Protein AF-A0A0B5AQ73-F1 (afdb_monomer_lite)

Foldseek 3Di:
DLVVLLVLQVCQVPPCWDDQPPDIDRHNVVSVVSVLVSCVVVCVLVVLVVVLVVLVVVLVVCPDPPPLCPVLSVLSVQLNVLVVQLNCCVNPNDDHSVVSVVSNVVSVVSNVVSVVVNVVSDPDDD

Sequence (126 aa):
MTDQYYSVWYDAIYEDMVHIGENVAFDFEDALYYQYIEFSDNGSIEEFEELMASVETQISDLKTPPDEYQQTYDTQLEMYLSLKALSSLAIEPSGSLDSFTDDINKLVDEMLDANNKYSVQLPDSE

pLDDT: mean 92.41, std 7.24, range [39.62, 97.81]

Structure (mmCIF, N/CA/C/O backbone):
data_AF-A0A0B5AQ73-F1
#
_entry.id   AF-A0A0B5AQ73-F1
#
loop_
_atom_site.group_PDB
_atom_site.id
_atom_site.type_symbol
_atom_site.label_atom_id
_atom_site.label_alt_id
_atom_site.label_comp_id
_atom_site.label_asym_id
_atom_site.label_entity_id
_atom_site.label_seq_id
_atom_site.pdbx_PDB_ins_code
_atom_site.Cartn_x
_atom_site.Cartn_y
_atom_site.Cartn_z
_atom_site.occupancy
_atom_site.B_iso_or_equiv
_atom_site.auth_seq_id
_atom_site.auth_comp_id
_atom_site.auth_asym_id
_atom_site.auth_atom_id
_atom_site.pdbx_PDB_model_num
ATOM 1 N N . MET A 1 1 ? 0.693 5.157 -7.447 1.00 90.69 1 MET A N 1
ATOM 2 C CA . MET A 1 1 ? 1.958 4.406 -7.616 1.00 90.69 1 MET A CA 1
ATOM 3 C C . MET A 1 1 ? 1.702 2.981 -8.094 1.00 90.69 1 MET A C 1
ATOM 5 O O . MET A 1 1 ? 2.245 2.621 -9.127 1.00 90.69 1 MET A O 1
ATOM 9 N N . THR A 1 2 ? 0.839 2.202 -7.429 1.00 90.06 2 THR A N 1
ATOM 10 C CA . THR A 1 2 ? 0.485 0.819 -7.823 1.00 90.06 2 THR A CA 1
ATOM 11 C C . THR A 1 2 ? 0.029 0.672 -9.280 1.00 90.06 2 THR A C 1
ATOM 13 O O . THR A 1 2 ? 0.541 -0.196 -9.976 1.00 90.06 2 THR A O 1
ATOM 16 N N . ASP A 1 3 ? -0.846 1.554 -9.775 1.00 92.06 3 ASP A N 1
ATOM 17 C CA . ASP A 1 3 ? -1.319 1.516 -11.173 1.00 92.06 3 ASP A CA 1
ATOM 18 C C . ASP A 1 3 ? -0.188 1.732 -12.188 1.00 92.06 3 ASP A C 1
ATOM 20 O O . ASP A 1 3 ? -0.152 1.111 -13.249 1.00 92.06 3 ASP A O 1
ATOM 24 N N . GLN A 1 4 ? 0.767 2.601 -11.851 1.00 93.06 4 GLN A N 1
ATOM 25 C CA . GLN A 1 4 ? 1.925 2.866 -12.700 1.00 93.06 4 GLN A CA 1
ATOM 26 C C . GLN A 1 4 ? 2.859 1.653 -12.722 1.00 93.06 4 GLN A C 1
ATOM 28 O O . GLN A 1 4 ? 3.323 1.268 -13.790 1.00 93.06 4 GLN A O 1
ATOM 33 N N . TYR A 1 5 ? 3.088 1.022 -11.562 1.00 92.75 5 TYR A N 1
ATOM 34 C CA . TYR A 1 5 ? 3.827 -0.235 -11.497 1.00 92.75 5 TYR A CA 1
ATOM 35 C C . TYR A 1 5 ? 3.133 -1.330 -12.300 1.00 92.75 5 TYR A C 1
ATOM 37 O O . TYR A 1 5 ? 3.810 -2.017 -13.052 1.00 92.75 5 TYR A O 1
ATOM 45 N N . TYR A 1 6 ? 1.805 -1.453 -12.224 1.00 92.12 6 TYR A N 1
ATOM 46 C CA . TYR A 1 6 ? 1.056 -2.390 -13.064 1.00 92.12 6 TYR A CA 1
ATOM 47 C C . TYR A 1 6 ? 1.298 -2.128 -14.558 1.00 92.12 6 TYR A C 1
ATOM 49 O O . TYR A 1 6 ? 1.589 -3.068 -15.293 1.00 92.12 6 TYR A O 1
ATOM 57 N N . SER A 1 7 ? 1.235 -0.867 -15.006 1.00 92.75 7 SER A N 1
ATOM 58 C CA . SER A 1 7 ? 1.498 -0.513 -16.410 1.00 92.75 7 SER A CA 1
ATOM 59 C C . SER A 1 7 ? 2.918 -0.881 -16.834 1.00 92.75 7 SER A C 1
ATOM 61 O O . SER A 1 7 ? 3.089 -1.575 -17.827 1.00 92.75 7 SER A O 1
ATOM 63 N N . VAL A 1 8 ? 3.933 -0.474 -16.064 1.00 93.56 8 VAL A N 1
ATOM 64 C CA . VAL A 1 8 ? 5.345 -0.765 -16.371 1.00 93.56 8 VAL A CA 1
ATOM 65 C C . VAL A 1 8 ? 5.614 -2.267 -16.381 1.00 93.56 8 VAL A C 1
ATOM 67 O O . VAL A 1 8 ? 6.324 -2.766 -17.249 1.00 93.56 8 VAL A O 1
ATOM 70 N N . TRP A 1 9 ? 5.025 -2.999 -15.439 1.00 91.06 9 TRP A N 1
ATOM 71 C CA . TRP A 1 9 ? 5.154 -4.447 -15.341 1.00 91.06 9 TRP A CA 1
ATOM 72 C C . TRP A 1 9 ? 4.489 -5.148 -16.527 1.00 91.06 9 TRP A C 1
ATOM 74 O O . TRP A 1 9 ? 5.074 -6.053 -17.118 1.00 91.06 9 TRP A O 1
ATOM 84 N N . TYR A 1 10 ? 3.286 -4.717 -16.903 1.00 92.25 10 TYR A N 1
ATOM 85 C CA . TYR A 1 10 ? 2.592 -5.227 -18.078 1.00 92.25 10 TYR A CA 1
ATOM 8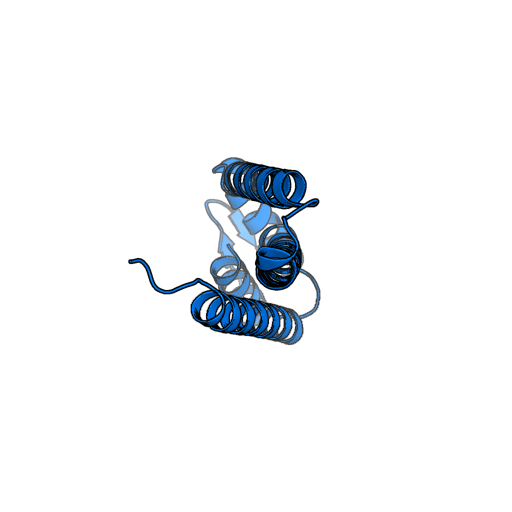6 C C . TYR A 1 10 ? 3.405 -4.965 -19.352 1.00 92.25 10 TYR A C 1
ATOM 88 O O . TYR A 1 10 ? 3.678 -5.898 -20.108 1.00 92.25 10 TYR A O 1
ATOM 96 N N . ASP A 1 11 ? 3.856 -3.728 -19.557 1.00 94.25 11 ASP A N 1
ATOM 97 C CA . ASP A 1 11 ? 4.621 -3.344 -20.743 1.00 94.25 11 ASP A CA 1
ATOM 98 C C . ASP A 1 11 ? 5.947 -4.116 -20.813 1.00 94.25 11 ASP A C 1
ATOM 100 O O . ASP A 1 11 ? 6.301 -4.623 -21.870 1.00 94.25 11 ASP A O 1
ATOM 104 N N . ALA A 1 12 ? 6.635 -4.332 -19.688 1.00 91.50 12 ALA A N 1
ATOM 105 C CA . ALA A 1 12 ? 7.884 -5.098 -19.657 1.00 91.50 12 ALA A CA 1
ATOM 106 C C . ALA A 1 12 ? 7.716 -6.588 -20.017 1.00 91.50 12 ALA A C 1
ATOM 108 O O . ALA A 1 12 ? 8.693 -7.258 -20.347 1.00 91.50 12 ALA A O 1
ATOM 109 N N . ILE A 1 13 ? 6.494 -7.127 -19.940 1.00 89.19 13 ILE A N 1
ATOM 110 C CA . ILE A 1 13 ? 6.186 -8.510 -20.332 1.00 89.19 13 ILE A CA 1
ATOM 111 C C . ILE A 1 13 ? 5.831 -8.605 -21.821 1.00 89.19 13 ILE A C 1
ATOM 113 O O . ILE A 1 13 ? 6.145 -9.614 -22.459 1.00 89.19 13 ILE A O 1
ATOM 117 N N . TYR A 1 14 ? 5.131 -7.604 -22.359 1.00 91.56 14 TYR A N 1
ATOM 118 C CA . TYR A 1 14 ? 4.493 -7.695 -23.676 1.00 91.56 14 TYR A CA 1
ATOM 119 C C . TYR A 1 14 ? 5.124 -6.813 -24.757 1.00 91.56 14 TYR A C 1
ATOM 121 O O . TYR A 1 14 ? 4.883 -7.070 -25.938 1.00 91.56 14 TYR A O 1
ATOM 129 N N . GLU A 1 15 ? 5.926 -5.821 -24.381 1.00 92.38 15 GLU A N 1
ATOM 130 C CA . GLU A 1 15 ? 6.618 -4.911 -25.291 1.00 92.38 15 GLU A CA 1
ATOM 131 C C . GLU A 1 15 ? 8.123 -5.214 -25.343 1.00 92.38 15 GLU A C 1
ATOM 133 O O . GLU A 1 15 ? 8.716 -5.728 -24.396 1.00 92.38 15 GLU A O 1
ATOM 138 N N . ASP A 1 16 ? 8.763 -4.869 -26.464 1.00 90.38 16 ASP A N 1
ATOM 139 C CA . ASP A 1 16 ? 10.206 -5.093 -26.658 1.00 90.38 16 ASP A CA 1
ATOM 140 C C . ASP A 1 16 ? 11.081 -4.141 -25.813 1.00 90.38 16 ASP A C 1
ATOM 142 O O . ASP A 1 16 ? 12.260 -4.414 -25.581 1.00 90.38 16 ASP A O 1
ATOM 146 N N . MET A 1 17 ? 10.533 -2.987 -25.415 1.00 92.50 17 MET A N 1
ATOM 147 C CA . MET A 1 17 ? 11.188 -1.996 -24.558 1.00 92.50 17 MET A CA 1
ATOM 148 C C . MET A 1 17 ? 10.150 -1.095 -23.880 1.00 92.50 17 MET A C 1
ATOM 150 O O . MET A 1 17 ? 9.121 -0.773 -24.476 1.00 92.50 17 MET A O 1
ATOM 154 N N . VAL A 1 18 ? 10.460 -0.618 -22.675 1.00 95.50 18 VAL A N 1
ATOM 155 C CA . VAL A 1 18 ? 9.590 0.274 -21.893 1.00 95.50 18 VAL A CA 1
ATOM 156 C C . VAL A 1 18 ? 10.300 1.597 -21.636 1.00 95.50 18 VAL A C 1
ATOM 158 O O . VAL A 1 18 ? 11.454 1.621 -21.213 1.00 95.50 18 VAL A O 1
ATOM 161 N N . HIS A 1 19 ? 9.610 2.709 -21.879 1.00 94.62 19 HIS A N 1
ATOM 162 C CA . HIS A 1 19 ? 10.105 4.045 -21.552 1.00 94.62 19 HIS A CA 1
ATOM 163 C C . HIS A 1 19 ? 9.593 4.474 -20.176 1.00 94.62 19 HIS A C 1
ATOM 165 O O . HIS A 1 19 ? 8.383 4.566 -19.975 1.00 94.62 19 HIS A O 1
ATOM 171 N N . ILE A 1 20 ? 10.507 4.792 -19.258 1.00 95.38 20 ILE A N 1
ATOM 172 C CA . ILE A 1 20 ? 10.188 5.326 -17.930 1.00 95.38 20 ILE A CA 1
ATOM 173 C C . ILE A 1 20 ? 10.976 6.621 -17.733 1.00 95.38 20 ILE A C 1
ATOM 175 O O . ILE A 1 20 ? 12.198 6.598 -17.577 1.00 95.38 20 ILE A O 1
ATOM 179 N N . GLY A 1 21 ? 10.282 7.760 -17.789 1.00 89.44 21 GLY A N 1
ATOM 180 C CA . GLY A 1 21 ? 10.931 9.071 -17.791 1.00 89.44 21 GLY A CA 1
ATOM 181 C C . GLY A 1 21 ? 11.897 9.207 -18.975 1.00 89.44 21 GLY A C 1
ATOM 182 O O . GLY A 1 21 ? 11.507 9.035 -20.132 1.00 89.44 21 GLY A O 1
ATOM 183 N N . GLU A 1 22 ? 13.166 9.498 -18.686 1.00 91.81 22 GLU A N 1
ATOM 184 C CA . GLU A 1 22 ? 14.245 9.545 -19.687 1.00 91.81 22 GLU A CA 1
ATOM 185 C C . GLU A 1 22 ? 14.924 8.180 -19.927 1.00 91.81 22 GLU A C 1
ATOM 187 O O . GLU A 1 22 ? 15.734 8.049 -20.849 1.00 91.81 22 GLU A O 1
ATOM 192 N N . ASN A 1 23 ? 14.600 7.160 -19.127 1.00 94.25 23 ASN A N 1
ATOM 193 C CA . ASN A 1 23 ? 15.216 5.837 -19.191 1.00 94.25 23 ASN A CA 1
ATOM 194 C C . ASN A 1 23 ? 14.455 4.886 -20.128 1.00 94.25 23 ASN A C 1
ATOM 196 O O . ASN A 1 23 ? 13.254 5.033 -20.373 1.00 94.25 23 ASN A O 1
ATOM 200 N N . VAL A 1 24 ? 15.171 3.880 -20.636 1.00 95.50 24 VAL A N 1
ATOM 201 C CA . VAL A 1 24 ? 14.615 2.796 -21.458 1.00 95.50 24 VAL A CA 1
ATOM 202 C C . VAL A 1 24 ? 15.025 1.467 -20.847 1.00 95.50 24 VAL A C 1
ATOM 204 O O . VAL A 1 24 ? 16.218 1.187 -20.752 1.00 95.50 24 VAL A O 1
ATOM 207 N N . ALA A 1 25 ? 14.043 0.662 -20.455 1.00 95.31 25 ALA A N 1
ATOM 208 C CA . ALA A 1 25 ? 14.246 -0.690 -19.956 1.00 95.31 25 ALA A CA 1
ATOM 209 C C . ALA A 1 25 ? 14.032 -1.719 -21.070 1.00 95.31 25 ALA A C 1
ATOM 211 O O . ALA A 1 25 ? 13.120 -1.580 -21.889 1.00 95.31 25 ALA A O 1
ATOM 212 N N . PHE A 1 26 ? 14.872 -2.754 -21.076 1.00 90.75 26 PHE A N 1
ATOM 213 C CA . PHE A 1 26 ? 14.787 -3.892 -22.002 1.00 90.75 26 PHE A CA 1
ATOM 214 C C . PHE A 1 26 ? 14.425 -5.200 -21.297 1.00 90.75 26 PHE A C 1
ATOM 216 O O . PHE A 1 26 ? 14.142 -6.197 -21.959 1.00 90.75 26 PHE A O 1
ATOM 223 N N . ASP A 1 27 ? 14.470 -5.206 -19.969 1.00 88.75 27 ASP A N 1
ATOM 224 C CA . ASP A 1 27 ? 14.022 -6.308 -19.142 1.00 88.75 27 ASP A CA 1
ATOM 225 C C . ASP A 1 27 ? 13.161 -5.801 -17.983 1.00 88.75 27 ASP A C 1
ATOM 227 O O . ASP A 1 27 ? 12.953 -4.600 -17.779 1.00 88.75 27 ASP A O 1
ATOM 231 N N . PHE A 1 28 ? 12.584 -6.765 -17.281 1.00 88.00 28 PHE A N 1
ATOM 232 C CA . PHE A 1 28 ? 11.607 -6.532 -16.239 1.00 88.00 28 PHE A CA 1
ATOM 233 C C . PHE A 1 28 ? 12.226 -5.867 -15.002 1.00 88.00 28 PHE A C 1
ATOM 235 O O . PHE A 1 28 ? 11.645 -4.942 -14.430 1.00 88.00 28 PHE A O 1
ATOM 242 N N . GLU A 1 29 ? 13.411 -6.319 -14.602 1.00 89.69 29 GLU A N 1
ATOM 243 C CA . GLU A 1 29 ? 14.128 -5.810 -13.442 1.00 89.69 29 GLU A CA 1
ATOM 244 C C . GLU A 1 29 ? 14.538 -4.342 -13.626 1.00 89.69 29 GLU A C 1
ATOM 246 O O . GLU A 1 29 ? 14.308 -3.530 -12.724 1.00 89.69 29 GLU A O 1
ATOM 251 N N . ASP A 1 30 ? 15.064 -3.975 -14.800 1.00 93.38 30 ASP A N 1
ATOM 252 C CA . ASP A 1 30 ? 15.399 -2.589 -15.130 1.00 93.38 30 ASP A CA 1
ATOM 253 C C . ASP A 1 30 ? 14.143 -1.707 -15.160 1.00 93.38 30 ASP A C 1
ATOM 255 O O . ASP A 1 30 ? 14.167 -0.575 -14.673 1.00 93.38 30 ASP A O 1
ATOM 259 N N . ALA A 1 31 ? 13.024 -2.224 -15.680 1.00 94.06 31 ALA A N 1
ATOM 260 C CA . ALA A 1 31 ? 11.769 -1.480 -15.761 1.00 94.06 31 ALA A CA 1
ATOM 261 C C . ALA A 1 31 ? 11.241 -1.100 -14.369 1.00 94.06 31 ALA A C 1
ATOM 263 O O . ALA A 1 31 ? 10.911 0.066 -14.124 1.00 94.06 31 ALA A O 1
ATOM 264 N N . LEU A 1 32 ? 11.220 -2.054 -13.431 1.00 92.62 32 LEU A N 1
ATOM 265 C CA . LEU A 1 32 ? 10.834 -1.781 -12.046 1.00 92.62 32 LEU A CA 1
ATOM 266 C C . LEU A 1 32 ? 11.811 -0.835 -11.352 1.00 92.62 32 LEU A C 1
ATOM 268 O O . LEU A 1 32 ? 11.381 0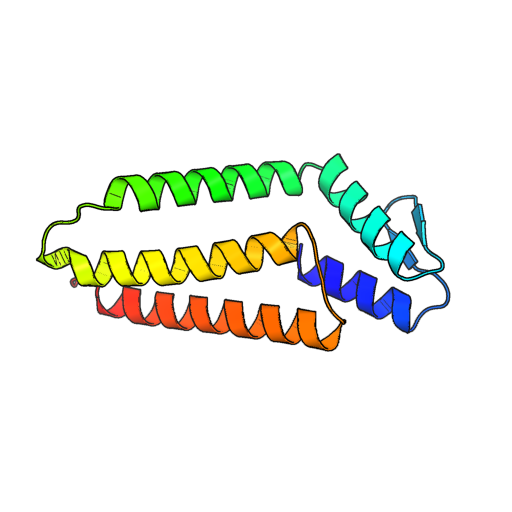.086 -10.655 1.00 92.62 32 LEU A O 1
ATOM 272 N N . TYR A 1 33 ? 13.113 -1.036 -11.554 1.00 93.56 33 TYR A N 1
ATOM 273 C CA . TYR A 1 33 ? 14.132 -0.183 -10.958 1.00 93.56 33 TYR A CA 1
ATOM 274 C C . TYR A 1 33 ? 14.005 1.270 -11.431 1.00 93.56 33 TYR A C 1
ATOM 276 O O . TYR A 1 33 ? 13.998 2.185 -10.609 1.00 93.56 33 TYR A O 1
ATOM 284 N N . TYR A 1 34 ? 13.836 1.509 -12.733 1.00 95.75 34 TYR A N 1
ATOM 285 C CA . TYR A 1 34 ? 13.651 2.864 -13.255 1.00 95.75 34 TYR A CA 1
ATOM 286 C C . TYR A 1 34 ? 12.345 3.498 -12.788 1.00 95.75 34 TYR A C 1
ATOM 288 O O . TYR A 1 34 ? 12.327 4.694 -12.508 1.00 95.75 34 TYR A O 1
ATOM 296 N N . GLN A 1 35 ? 11.272 2.718 -12.638 1.00 96.19 35 GLN A N 1
ATOM 297 C CA . GLN A 1 35 ? 10.021 3.237 -12.089 1.00 96.19 35 GLN A CA 1
ATOM 298 C C . GLN A 1 35 ? 10.153 3.626 -10.612 1.00 96.19 35 GLN A C 1
ATOM 300 O O . GLN A 1 35 ? 9.606 4.654 -10.205 1.00 96.19 35 GLN A O 1
ATOM 305 N N . TYR A 1 36 ? 10.912 2.858 -9.826 1.00 95.31 36 TYR A N 1
ATOM 306 C CA . TYR A 1 36 ? 11.262 3.230 -8.458 1.00 95.31 36 TYR A CA 1
ATOM 307 C C . TYR A 1 36 ? 12.070 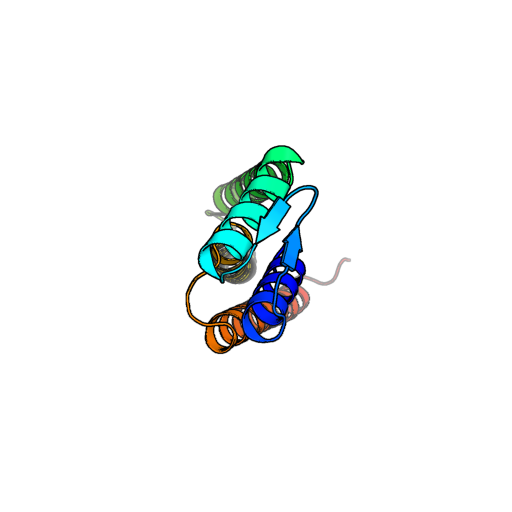4.534 -8.424 1.00 95.31 36 TYR A C 1
ATOM 309 O O . TYR A 1 36 ? 11.741 5.436 -7.655 1.00 95.31 36 TYR A O 1
ATOM 317 N N . ILE A 1 37 ? 13.095 4.663 -9.275 1.00 95.69 37 ILE A N 1
ATOM 318 C CA . ILE A 1 37 ? 13.919 5.878 -9.356 1.00 95.69 37 ILE A CA 1
ATOM 319 C C . ILE A 1 37 ? 13.074 7.092 -9.737 1.00 95.69 37 ILE A C 1
ATOM 321 O O . ILE A 1 37 ? 13.172 8.109 -9.066 1.00 95.69 37 ILE A O 1
ATOM 325 N N . GLU A 1 38 ? 12.185 6.977 -10.724 1.00 96.00 38 GLU A N 1
ATOM 326 C CA . GLU A 1 38 ? 11.281 8.065 -11.112 1.00 96.00 38 GLU A CA 1
ATOM 327 C C . GLU A 1 38 ? 10.431 8.542 -9.922 1.00 96.00 38 GLU A C 1
ATOM 329 O O . GLU A 1 38 ? 10.309 9.743 -9.683 1.00 96.00 38 GLU A O 1
ATOM 334 N N . PHE A 1 39 ? 9.878 7.611 -9.135 1.00 96.12 39 PHE A N 1
ATOM 335 C CA . PHE A 1 39 ? 9.123 7.952 -7.927 1.00 96.12 39 PHE A CA 1
ATOM 336 C C . PHE A 1 39 ? 9.982 8.512 -6.795 1.00 96.12 39 PHE A C 1
ATOM 338 O O . PHE A 1 39 ? 9.501 9.326 -6.006 1.00 96.12 39 PHE A O 1
ATOM 345 N N . SER A 1 40 ? 11.227 8.062 -6.681 1.00 95.56 40 SER A N 1
ATOM 346 C CA . SER A 1 40 ? 12.158 8.587 -5.690 1.00 95.56 40 SER A CA 1
ATOM 347 C C . SER A 1 40 ? 12.576 10.014 -6.043 1.00 95.56 40 SER A C 1
ATOM 349 O O . SER A 1 40 ? 12.554 10.885 -5.179 1.00 95.56 40 SER A O 1
ATOM 351 N N . ASP A 1 41 ? 12.919 10.263 -7.306 1.00 96.12 41 ASP A N 1
ATOM 352 C CA . ASP A 1 41 ? 13.433 11.542 -7.795 1.00 96.12 41 ASP A CA 1
ATOM 353 C C . ASP A 1 41 ? 12.354 12.628 -7.815 1.00 96.12 41 ASP A C 1
ATOM 355 O O . ASP A 1 41 ? 12.642 13.799 -7.561 1.00 96.12 41 ASP A O 1
ATOM 359 N N . ASN A 1 42 ? 11.100 12.253 -8.086 1.00 95.56 42 ASN A N 1
ATOM 360 C CA . ASN A 1 42 ? 9.978 13.189 -8.068 1.00 95.56 42 ASN A CA 1
ATOM 361 C C . ASN A 1 42 ? 9.348 13.387 -6.676 1.00 95.56 42 ASN A C 1
ATOM 363 O O . ASN A 1 42 ? 8.386 14.145 -6.560 1.00 95.56 42 ASN A O 1
ATOM 367 N N . GLY A 1 43 ? 9.879 12.730 -5.638 1.00 96.56 43 GLY A N 1
ATOM 368 C CA . GLY A 1 43 ? 9.416 12.857 -4.254 1.00 96.56 43 GLY A CA 1
ATOM 369 C C . GLY A 1 43 ? 8.167 12.044 -3.901 1.00 96.56 43 GLY A C 1
ATOM 370 O O . GLY A 1 43 ? 7.747 12.075 -2.749 1.00 96.56 43 GLY A O 1
ATOM 371 N N . SER A 1 44 ? 7.588 11.271 -4.829 1.00 96.12 44 SER A N 1
ATOM 372 C CA . SER A 1 44 ? 6.377 10.474 -4.558 1.00 96.12 44 SER A CA 1
ATOM 373 C C . SER A 1 44 ? 6.567 9.477 -3.413 1.00 96.12 44 SER A C 1
ATOM 375 O O . SER A 1 44 ? 5.636 9.260 -2.640 1.00 96.12 44 SER A O 1
ATOM 377 N N . ILE A 1 45 ? 7.751 8.857 -3.303 1.00 95.56 45 ILE A N 1
ATOM 378 C CA . ILE A 1 45 ? 8.048 7.928 -2.198 1.00 95.56 45 ILE A CA 1
ATOM 379 C C . ILE A 1 45 ? 8.088 8.682 -0.868 1.00 95.56 45 ILE A C 1
ATOM 381 O O . ILE A 1 45 ? 7.423 8.263 0.074 1.00 95.56 45 ILE A O 1
ATOM 385 N N . GLU A 1 46 ? 8.806 9.805 -0.806 1.00 96.44 46 GLU A N 1
ATOM 386 C CA . GLU A 1 46 ? 8.941 10.613 0.412 1.00 96.44 46 GLU A CA 1
ATOM 387 C C . GLU A 1 46 ? 7.577 11.131 0.889 1.00 96.44 46 GLU A C 1
ATOM 389 O O . GLU A 1 46 ? 7.197 10.897 2.035 1.00 96.44 46 GLU A O 1
ATOM 394 N N . GLU A 1 47 ? 6.788 11.74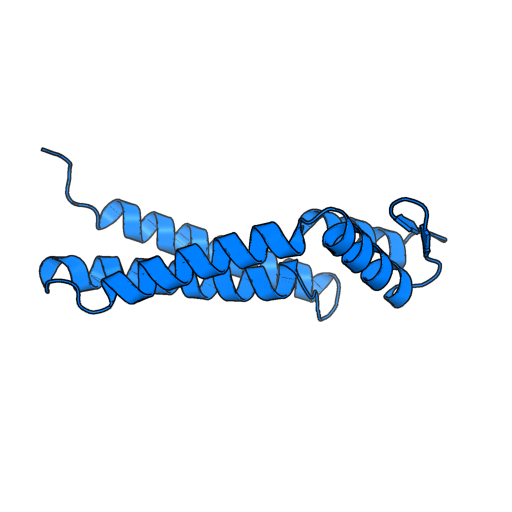1 -0.002 1.00 95.88 47 GLU A N 1
ATOM 395 C CA . GLU A 1 47 ? 5.442 12.236 0.318 1.00 95.88 47 GLU A CA 1
ATOM 396 C C . GLU A 1 47 ? 4.531 11.122 0.856 1.00 95.88 47 GLU A C 1
ATOM 398 O O . GLU A 1 47 ? 3.738 11.325 1.784 1.00 95.88 47 GLU A O 1
ATOM 403 N N . PHE A 1 48 ? 4.635 9.924 0.281 1.00 94.31 48 PHE A N 1
ATOM 404 C CA . PHE A 1 48 ? 3.816 8.792 0.683 1.00 94.31 48 PHE A CA 1
ATOM 405 C C . PHE A 1 48 ? 4.274 8.171 2.012 1.00 94.31 48 PHE A C 1
ATOM 407 O O . PHE A 1 48 ? 3.433 7.831 2.848 1.00 94.31 48 PHE A O 1
ATOM 414 N N . GLU A 1 49 ? 5.581 8.074 2.260 1.00 95.31 49 GLU A N 1
ATOM 415 C CA . GLU A 1 49 ? 6.133 7.649 3.550 1.00 95.31 49 GLU A CA 1
ATOM 416 C C . GLU A 1 49 ? 5.761 8.625 4.678 1.00 95.31 49 GLU A C 1
ATOM 418 O O . GLU A 1 49 ? 5.347 8.189 5.757 1.00 95.31 49 GLU A O 1
ATOM 423 N N . GLU A 1 50 ? 5.822 9.937 4.430 1.00 97.00 50 GLU A N 1
ATOM 424 C CA . GLU A 1 50 ? 5.385 10.963 5.384 1.00 97.00 50 GLU A CA 1
ATOM 425 C C . GLU A 1 50 ? 3.890 10.844 5.713 1.00 97.00 50 GLU A C 1
ATOM 427 O O . GLU A 1 50 ? 3.491 10.917 6.884 1.00 97.00 50 GLU A O 1
ATOM 432 N N . LEU A 1 51 ? 3.052 10.609 4.698 1.00 95.56 51 LEU A N 1
ATOM 433 C CA . LEU A 1 51 ? 1.626 10.356 4.891 1.00 95.56 51 LEU A CA 1
ATOM 434 C C . LEU A 1 51 ? 1.398 9.117 5.769 1.00 95.56 51 LEU A C 1
ATOM 436 O O . LEU A 1 51 ? 0.619 9.175 6.723 1.00 95.56 51 LEU A O 1
ATOM 440 N N . MET A 1 52 ? 2.096 8.015 5.487 1.00 96.00 52 MET A N 1
ATOM 441 C CA . MET A 1 52 ? 1.989 6.779 6.266 1.00 96.00 52 MET A CA 1
ATOM 442 C C . MET A 1 52 ? 2.444 6.965 7.717 1.00 96.00 52 MET A C 1
ATOM 444 O O . MET A 1 52 ? 1.774 6.478 8.630 1.00 96.00 52 MET A O 1
ATOM 448 N N . ALA A 1 53 ? 3.516 7.724 7.955 1.00 96.75 53 ALA A N 1
ATOM 449 C CA . ALA A 1 53 ? 3.978 8.062 9.300 1.00 96.75 53 ALA A CA 1
ATOM 450 C C . ALA A 1 53 ? 2.956 8.920 10.072 1.00 96.75 53 ALA A C 1
ATOM 452 O O . ALA A 1 53 ? 2.746 8.726 11.276 1.00 96.75 53 ALA A O 1
ATOM 453 N N . SER A 1 54 ? 2.279 9.845 9.385 1.00 97.25 54 SER A N 1
ATOM 454 C CA . SER A 1 54 ? 1.190 10.643 9.961 1.00 97.25 54 SER A CA 1
ATOM 455 C C . SER A 1 54 ? 0.002 9.767 10.371 1.00 97.25 54 SER A C 1
ATOM 457 O O . SER A 1 54 ? -0.488 9.881 11.497 1.00 97.25 54 SER A O 1
ATOM 459 N N . VAL A 1 55 ? -0.424 8.839 9.506 1.00 96.00 55 VAL A N 1
ATOM 460 C CA . VAL A 1 55 ? -1.505 7.887 9.815 1.00 96.00 55 VAL A CA 1
ATOM 461 C C . VAL A 1 55 ? -1.117 6.969 10.979 1.00 96.00 55 VAL A C 1
ATOM 463 O O . VAL A 1 55 ? -1.910 6.790 11.904 1.00 96.00 55 VAL A O 1
ATOM 466 N N . GLU A 1 56 ? 0.106 6.431 10.992 1.00 96.06 56 GLU A N 1
ATOM 467 C CA . GLU A 1 56 ? 0.605 5.587 12.088 1.00 96.06 56 GLU A CA 1
ATOM 468 C C . GLU A 1 56 ? 0.595 6.333 13.429 1.00 96.06 56 GLU A C 1
ATOM 470 O O . GLU A 1 56 ? 0.178 5.778 14.449 1.00 96.06 56 GLU A O 1
ATOM 475 N N . THR A 1 57 ? 0.988 7.610 13.422 1.00 97.00 57 THR A N 1
ATOM 476 C CA . THR A 1 57 ? 0.932 8.472 14.609 1.00 97.00 57 THR A CA 1
ATOM 477 C C . THR A 1 57 ? -0.504 8.613 15.113 1.00 97.00 57 THR A C 1
ATOM 479 O O . THR A 1 57 ? -0.761 8.379 16.293 1.00 97.00 57 THR A O 1
ATOM 482 N N . GLN A 1 58 ? -1.458 8.901 14.222 1.00 95.44 58 GLN A N 1
ATOM 483 C CA . GLN A 1 58 ? -2.872 9.046 14.585 1.00 95.44 58 GLN A CA 1
ATOM 484 C C . GLN A 1 58 ? -3.456 7.753 15.174 1.00 95.44 58 GLN A C 1
ATOM 486 O O . GLN A 1 58 ? -4.114 7.791 16.211 1.00 95.44 58 GLN A O 1
ATOM 491 N N . ILE A 1 59 ? -3.179 6.594 14.570 1.00 94.75 59 ILE A N 1
ATOM 492 C CA . ILE A 1 59 ? -3.632 5.294 15.092 1.00 94.75 59 ILE A CA 1
ATOM 493 C C . ILE A 1 59 ? -2.982 4.982 16.448 1.00 94.75 59 ILE A C 1
ATOM 495 O O . ILE A 1 59 ? -3.638 4.459 17.351 1.00 94.75 59 ILE A O 1
ATOM 499 N N . SER A 1 60 ? -1.704 5.319 16.628 1.00 94.19 60 SER A N 1
ATOM 500 C CA . SER A 1 60 ? -1.004 5.141 17.905 1.00 94.19 60 SER A CA 1
ATOM 501 C C . SER A 1 60 ? -1.583 6.026 19.014 1.00 94.19 60 SER A C 1
ATOM 503 O O . SER A 1 60 ? -1.717 5.571 20.154 1.00 94.19 60 SER A O 1
ATOM 505 N N . ASP A 1 61 ? -1.953 7.267 18.700 1.00 94.19 61 ASP A N 1
ATOM 506 C CA . ASP A 1 61 ? -2.555 8.198 19.660 1.00 94.19 61 ASP A CA 1
ATOM 507 C C . ASP A 1 61 ? -3.926 7.711 20.158 1.00 94.19 61 ASP A C 1
ATOM 509 O O . ASP A 1 61 ? -4.313 7.988 21.295 1.00 94.19 61 ASP A O 1
ATOM 513 N N . LEU A 1 62 ? -4.625 6.911 19.347 1.00 91.81 62 LEU A N 1
ATOM 514 C CA . LEU A 1 62 ? -5.943 6.352 19.653 1.00 91.81 62 LEU A CA 1
ATOM 515 C C . LEU A 1 62 ? -5.911 4.990 20.362 1.00 91.81 62 LEU A C 1
ATOM 517 O O . LEU A 1 62 ? -6.970 4.475 20.701 1.00 91.81 62 LEU A O 1
ATOM 521 N N . LYS A 1 63 ? -4.732 4.414 20.644 1.00 90.19 63 LYS A N 1
ATOM 522 C CA . LYS A 1 63 ? -4.572 3.038 21.174 1.00 90.19 63 LYS A CA 1
ATOM 523 C C . LYS A 1 63 ? -5.264 2.721 22.502 1.00 90.19 63 LYS A C 1
ATOM 525 O O . LYS A 1 63 ? -5.348 1.555 22.880 1.00 90.19 63 LYS A O 1
ATOM 530 N N . THR A 1 64 ? -5.692 3.745 23.233 1.00 92.00 64 THR A N 1
ATOM 531 C CA . THR A 1 64 ? -6.419 3.601 24.497 1.00 92.00 64 THR A CA 1
ATOM 532 C C . THR A 1 64 ? -7.759 4.332 24.391 1.00 92.00 64 THR A C 1
ATOM 534 O O . THR A 1 64 ? -7.946 5.362 25.050 1.00 92.00 64 THR A O 1
ATOM 537 N N . PRO A 1 65 ? -8.675 3.864 23.526 1.00 89.50 65 PRO A N 1
ATOM 538 C CA . PRO A 1 65 ? -9.968 4.507 23.365 1.00 89.50 65 PRO A CA 1
ATOM 539 C C . PRO A 1 65 ? -10.853 4.229 24.598 1.00 89.50 65 PRO A C 1
ATOM 541 O O . PRO A 1 65 ? -10.649 3.236 25.300 1.00 89.50 65 PRO A O 1
ATOM 544 N N . PRO A 1 66 ? -11.853 5.076 24.889 1.00 91.00 66 PRO A N 1
ATOM 545 C CA . PRO A 1 66 ? -12.950 4.701 25.781 1.00 91.00 66 PRO A CA 1
ATOM 546 C C . PRO A 1 66 ? -13.662 3.430 25.288 1.00 91.00 66 PRO A C 1
ATOM 548 O O . PRO A 1 66 ? -13.737 3.207 24.081 1.00 91.00 66 PRO A O 1
ATOM 551 N N . ASP A 1 67 ? -14.243 2.640 26.201 1.00 89.31 67 ASP A N 1
ATOM 552 C CA . ASP A 1 67 ? -14.883 1.347 25.883 1.00 89.31 67 ASP A CA 1
ATOM 553 C C . ASP A 1 67 ? -15.912 1.438 24.739 1.00 89.31 67 ASP A C 1
ATOM 555 O O . ASP A 1 67 ? -15.997 0.540 23.902 1.00 89.31 67 ASP A O 1
ATOM 559 N N . GLU A 1 68 ? -16.669 2.538 24.670 1.00 87.94 68 GLU A N 1
ATOM 560 C CA . GLU A 1 68 ? -17.678 2.784 23.627 1.00 87.94 68 GLU A CA 1
ATOM 561 C C . GLU A 1 68 ? -17.085 2.954 22.215 1.00 87.94 68 GLU A C 1
ATOM 563 O O . GLU A 1 68 ? -17.785 2.733 21.231 1.00 87.94 68 GLU A O 1
ATOM 568 N N . TYR A 1 69 ? -15.794 3.286 22.107 1.00 90.06 69 TYR A N 1
ATOM 569 C CA . TYR A 1 69 ? -15.077 3.463 20.841 1.00 90.06 69 TYR A CA 1
ATOM 570 C C . TYR A 1 69 ? -14.095 2.327 20.537 1.00 90.06 69 TYR A C 1
ATOM 572 O O . TYR A 1 69 ? -13.422 2.380 19.508 1.00 90.06 69 TYR A O 1
ATOM 580 N N . GLN A 1 70 ? -14.006 1.294 21.385 1.00 91.62 70 GLN A N 1
ATOM 581 C CA . GLN A 1 70 ? -13.071 0.182 21.176 1.00 91.62 70 GLN A CA 1
ATOM 582 C C . GLN A 1 70 ? -13.297 -0.498 19.820 1.00 91.62 70 GLN A C 1
ATOM 584 O O . GLN A 1 70 ? -12.353 -0.701 19.065 1.00 91.62 70 GLN A O 1
ATOM 589 N N . GLN A 1 71 ? -14.555 -0.778 19.470 1.00 91.62 71 GLN A N 1
ATOM 590 C CA . GLN A 1 71 ? -14.896 -1.420 18.197 1.00 91.62 71 GLN A CA 1
ATOM 591 C C . GLN A 1 71 ? -14.519 -0.552 16.982 1.00 91.62 71 GLN A C 1
ATOM 593 O O . GLN A 1 71 ? -14.052 -1.058 15.958 1.00 91.62 71 GLN A O 1
ATOM 598 N N . THR A 1 72 ? -14.711 0.760 17.109 1.00 92.25 72 THR A N 1
ATOM 599 C CA . THR A 1 72 ? -14.364 1.746 16.084 1.00 92.25 72 THR A CA 1
ATOM 600 C C . THR A 1 72 ? -12.854 1.841 15.900 1.00 92.25 72 THR A C 1
ATOM 602 O O . THR A 1 72 ? -12.372 1.848 14.768 1.00 92.25 72 THR A O 1
ATOM 605 N N . TYR A 1 73 ? -12.102 1.847 17.002 1.00 93.69 73 TYR A N 1
ATOM 606 C CA . TYR A 1 73 ? -10.644 1.802 16.979 1.00 93.69 73 TYR A CA 1
ATOM 607 C C . TYR A 1 73 ? -10.123 0.523 16.317 1.00 93.69 73 TYR A C 1
ATOM 609 O O . TYR A 1 73 ? -9.280 0.605 15.428 1.00 93.69 73 TYR A O 1
ATOM 617 N N . ASP A 1 74 ? -10.661 -0.643 16.687 1.00 94.31 74 ASP A N 1
ATOM 618 C CA . ASP A 1 74 ? -10.258 -1.928 16.105 1.00 94.31 74 ASP A CA 1
ATOM 619 C C . ASP A 1 74 ? -10.466 -1.934 14.580 1.00 94.31 74 ASP A C 1
ATOM 621 O O . ASP A 1 74 ? -9.609 -2.390 13.827 1.00 94.31 74 ASP A O 1
ATOM 625 N N . THR A 1 75 ? -11.564 -1.340 14.104 1.00 95.25 75 THR A N 1
ATOM 626 C CA . THR A 1 75 ? -11.866 -1.233 12.666 1.00 95.25 75 THR A CA 1
ATOM 627 C C . THR A 1 75 ? -10.927 -0.260 11.944 1.00 95.25 75 THR A C 1
ATOM 629 O O . THR A 1 75 ? -10.486 -0.531 10.827 1.00 95.25 75 THR A O 1
ATOM 632 N N . GLN A 1 76 ? -10.567 0.863 12.574 1.00 94.12 76 GLN A N 1
ATOM 633 C CA . GLN A 1 76 ? -9.545 1.768 12.036 1.00 94.12 76 GLN A CA 1
ATOM 634 C C . GLN A 1 76 ? -8.159 1.111 12.000 1.00 94.12 76 GLN A C 1
ATOM 636 O O . GLN A 1 76 ? -7.403 1.331 11.053 1.00 94.12 76 GLN A O 1
ATOM 641 N N . LEU A 1 77 ? -7.837 0.282 12.996 1.00 95.19 77 LEU A N 1
ATOM 642 C CA . LEU A 1 77 ? -6.603 -0.493 13.033 1.00 95.19 77 LEU A CA 1
ATOM 643 C C . LEU A 1 77 ? -6.562 -1.536 11.905 1.00 95.19 77 LEU A C 1
ATOM 645 O O . LEU A 1 77 ? -5.531 -1.647 11.246 1.00 95.19 77 LEU A O 1
ATOM 649 N N . GLU A 1 78 ? -7.667 -2.244 11.630 1.00 95.69 78 GLU A N 1
ATOM 650 C CA . GLU A 1 78 ? -7.794 -3.132 10.458 1.00 95.69 78 GLU A CA 1
ATOM 651 C C . GLU A 1 78 ? -7.487 -2.373 9.157 1.00 95.69 78 GLU A C 1
ATOM 653 O O . GLU A 1 78 ? -6.618 -2.785 8.389 1.00 95.69 78 GLU A O 1
ATOM 658 N N . MET A 1 79 ? -8.131 -1.219 8.950 1.00 95.06 79 MET A N 1
ATOM 659 C CA . MET A 1 79 ? -7.918 -0.389 7.760 1.00 95.06 79 MET A CA 1
ATOM 660 C C . MET A 1 79 ? -6.461 0.083 7.631 1.00 95.06 79 MET A C 1
ATOM 662 O O . MET A 1 79 ? -5.892 0.048 6.539 1.00 95.06 79 MET A O 1
ATOM 666 N N . TYR A 1 80 ? -5.838 0.500 8.739 1.00 95.56 80 TYR A N 1
ATOM 667 C CA . TYR A 1 80 ? -4.432 0.907 8.766 1.00 95.56 80 TYR A CA 1
ATOM 668 C C . TYR A 1 80 ? -3.487 -0.244 8.404 1.00 95.56 80 TYR A C 1
ATOM 670 O O . TYR A 1 80 ? -2.535 -0.034 7.655 1.00 95.56 80 TYR A O 1
ATOM 678 N N . LEU A 1 81 ? -3.738 -1.459 8.897 1.00 96.31 81 LEU A N 1
ATOM 679 C CA . LEU A 1 81 ? -2.903 -2.620 8.585 1.00 96.31 81 LEU A CA 1
ATOM 680 C C . LEU A 1 81 ? -2.960 -2.976 7.093 1.00 96.31 81 LEU A C 1
ATOM 682 O O . LEU A 1 81 ? -1.907 -3.218 6.499 1.00 96.31 81 LEU A O 1
ATOM 686 N N . SER A 1 82 ? -4.146 -2.944 6.475 1.00 96.75 82 SER A N 1
ATOM 687 C CA . SER A 1 82 ? -4.281 -3.162 5.027 1.00 96.75 82 SER A CA 1
ATOM 688 C C . SER A 1 82 ? -3.623 -2.035 4.223 1.00 96.75 82 SER A C 1
ATOM 690 O O . SER A 1 82 ? -2.885 -2.315 3.279 1.00 96.75 82 SER A O 1
ATOM 692 N N . LEU A 1 83 ? -3.775 -0.771 4.641 1.00 95.38 83 LEU A N 1
ATOM 693 C CA . LEU A 1 83 ? -3.079 0.359 4.016 1.00 95.38 83 LEU A CA 1
ATOM 694 C C . LEU A 1 83 ? -1.550 0.229 4.124 1.00 95.38 83 LEU A C 1
ATOM 696 O O . LEU A 1 83 ? -0.848 0.511 3.160 1.00 95.38 83 LEU A O 1
ATOM 700 N N . LYS A 1 84 ? -1.024 -0.237 5.263 1.00 95.56 84 LYS A N 1
ATOM 701 C CA . LYS A 1 84 ? 0.415 -0.475 5.470 1.00 95.56 84 LYS A CA 1
ATOM 702 C C . LYS A 1 84 ? 0.957 -1.612 4.602 1.00 95.56 84 LYS A C 1
ATOM 704 O O . LYS A 1 84 ? 2.086 -1.550 4.123 1.00 95.56 84 LYS A O 1
ATOM 709 N N . ALA A 1 85 ? 0.168 -2.661 4.387 1.00 95.69 85 ALA A N 1
ATOM 710 C CA . ALA A 1 85 ? 0.537 -3.715 3.448 1.00 95.69 85 ALA A CA 1
ATOM 711 C C . ALA A 1 85 ? 0.526 -3.192 2.001 1.00 95.69 85 ALA A C 1
ATOM 713 O O . ALA A 1 85 ? 1.478 -3.423 1.255 1.00 95.69 85 ALA A O 1
ATOM 714 N N . LEU A 1 86 ? -0.494 -2.409 1.633 1.00 94.81 86 LEU A N 1
ATOM 715 C CA . LEU A 1 86 ? -0.591 -1.785 0.315 1.00 94.81 86 LEU A CA 1
ATOM 716 C C . LEU A 1 86 ? 0.558 -0.800 0.080 1.00 94.81 86 LEU A C 1
ATOM 718 O O . LEU A 1 86 ? 1.106 -0.752 -1.019 1.00 94.81 86 LEU A O 1
ATOM 722 N N . SER A 1 87 ? 0.967 -0.053 1.111 1.00 93.62 87 SER A N 1
ATOM 723 C CA . SER A 1 87 ? 2.068 0.900 1.005 1.00 93.62 87 SER A CA 1
ATOM 724 C C . SER A 1 87 ? 3.394 0.209 0.709 1.00 93.62 87 SER A C 1
ATOM 726 O O . SER A 1 87 ? 4.177 0.714 -0.088 1.00 93.62 87 SER A O 1
ATOM 728 N N . SER A 1 88 ? 3.620 -0.972 1.292 1.00 93.69 88 SER A N 1
ATOM 729 C CA . SER A 1 88 ? 4.791 -1.791 0.977 1.00 93.69 88 SER A CA 1
ATOM 730 C C . SER A 1 88 ? 4.829 -2.158 -0.506 1.00 93.69 88 SER A C 1
ATOM 732 O O . SER A 1 88 ? 5.864 -1.984 -1.133 1.00 93.69 88 SER A O 1
ATOM 734 N N . LEU A 1 89 ? 3.702 -2.596 -1.083 1.00 94.38 89 LEU A N 1
ATOM 735 C CA . LEU A 1 89 ? 3.607 -2.932 -2.511 1.00 94.38 89 LEU A CA 1
ATOM 736 C C . LEU A 1 89 ? 3.726 -1.702 -3.420 1.00 94.38 89 LEU A C 1
ATOM 738 O O . LEU A 1 89 ? 4.206 -1.803 -4.546 1.00 94.38 89 LEU A O 1
ATOM 742 N N . ALA A 1 90 ? 3.266 -0.544 -2.946 1.00 92.19 90 ALA A N 1
ATOM 743 C CA . ALA A 1 90 ? 3.331 0.713 -3.678 1.00 92.19 90 ALA A CA 1
ATOM 744 C C . ALA A 1 90 ? 4.744 1.306 -3.739 1.00 92.19 90 ALA A C 1
ATOM 746 O O . ALA A 1 90 ? 5.001 2.084 -4.650 1.00 92.19 90 ALA A O 1
ATOM 747 N N . ILE A 1 91 ? 5.626 0.975 -2.791 1.00 92.12 91 ILE A N 1
ATOM 748 C CA . ILE A 1 91 ? 7.031 1.411 -2.769 1.00 92.12 91 ILE A CA 1
ATOM 749 C C . ILE A 1 91 ? 7.914 0.343 -3.417 1.00 92.12 91 ILE A C 1
ATOM 751 O O . ILE A 1 91 ? 8.672 0.644 -4.339 1.00 92.12 91 ILE A O 1
ATOM 755 N N . GLU A 1 92 ? 7.769 -0.902 -2.967 1.00 90.75 92 GLU A N 1
ATOM 756 C CA . GLU A 1 92 ? 8.572 -2.052 -3.371 1.00 90.75 92 GLU A CA 1
ATOM 757 C C . GLU A 1 92 ? 7.643 -3.188 -3.846 1.00 90.75 92 GLU A C 1
ATOM 759 O O . GLU A 1 92 ? 7.254 -4.066 -3.064 1.00 90.75 92 GLU A O 1
ATOM 764 N N . PRO A 1 93 ? 7.228 -3.173 -5.126 1.00 91.88 93 PRO A N 1
ATOM 765 C CA . PRO A 1 93 ? 6.411 -4.242 -5.685 1.00 91.88 93 PRO A CA 1
ATOM 766 C C . PRO A 1 93 ? 7.168 -5.576 -5.644 1.00 91.88 93 PRO A C 1
ATOM 768 O O . PRO A 1 93 ? 8.381 -5.638 -5.839 1.00 91.88 93 PRO A O 1
ATOM 771 N N . SER A 1 94 ? 6.445 -6.671 -5.413 1.00 89.62 94 SER A N 1
ATOM 772 C CA . SER A 1 94 ? 7.027 -8.014 -5.357 1.00 89.62 94 SER A CA 1
ATOM 773 C C . SER A 1 94 ? 6.060 -9.070 -5.897 1.00 89.62 94 SER A C 1
ATOM 775 O O . SER A 1 94 ? 4.866 -8.816 -6.043 1.00 89.62 94 SER A O 1
ATOM 777 N N . GLY A 1 95 ? 6.582 -10.258 -6.216 1.00 90.62 95 GLY A N 1
ATOM 778 C CA . GLY A 1 95 ? 5.799 -11.364 -6.776 1.00 90.62 95 GLY A CA 1
ATOM 779 C C . GLY A 1 95 ? 5.796 -11.396 -8.307 1.00 90.62 95 GLY A C 1
ATOM 780 O O . GLY A 1 95 ? 6.771 -10.994 -8.937 1.00 90.62 95 GLY A O 1
ATOM 781 N N . SER A 1 96 ? 4.732 -11.941 -8.901 1.00 91.25 96 SER A N 1
ATOM 782 C CA . SER A 1 96 ? 4.430 -11.862 -10.336 1.00 91.25 96 SER A CA 1
ATOM 783 C C . SER A 1 96 ? 3.384 -10.777 -10.606 1.00 91.25 96 SER A C 1
ATOM 785 O O . SER A 1 96 ? 2.716 -10.334 -9.676 1.00 91.25 96 SER A O 1
ATOM 787 N N . LEU A 1 97 ? 3.179 -10.401 -11.877 1.00 89.94 97 LEU A N 1
ATOM 788 C CA . LEU A 1 97 ? 2.110 -9.468 -12.263 1.00 89.94 97 LEU A CA 1
ATOM 789 C C . LEU A 1 97 ? 0.742 -9.915 -11.718 1.00 89.94 97 LEU A C 1
ATOM 791 O O . LEU A 1 97 ? -0.003 -9.100 -11.176 1.00 89.94 97 LEU A O 1
ATOM 795 N N . ASP A 1 98 ? 0.446 -11.214 -11.817 1.00 92.94 98 ASP A N 1
ATOM 796 C CA . ASP A 1 98 ? -0.802 -11.790 -11.314 1.00 92.94 98 ASP A CA 1
ATOM 797 C C . ASP A 1 98 ? -0.901 -11.663 -9.787 1.00 92.94 98 ASP A C 1
ATOM 799 O O . ASP A 1 98 ? -1.885 -11.128 -9.286 1.00 92.94 98 ASP A O 1
ATOM 803 N N . SER A 1 99 ? 0.129 -12.085 -9.035 1.00 95.56 99 SER A N 1
ATOM 804 C CA . SER A 1 99 ? 0.069 -12.036 -7.567 1.00 95.56 99 SER A CA 1
ATOM 805 C C . SER A 1 99 ? 0.071 -10.606 -7.034 1.00 95.56 99 SER A C 1
ATOM 807 O O . SER A 1 99 ? -0.633 -10.316 -6.080 1.00 95.56 99 SER A O 1
ATOM 809 N N . PHE A 1 100 ? 0.823 -9.703 -7.666 1.00 93.25 100 PHE A N 1
ATOM 810 C CA . PHE A 1 100 ? 0.828 -8.281 -7.335 1.00 93.25 100 PHE A CA 1
ATOM 811 C C . PHE A 1 100 ? -0.563 -7.661 -7.515 1.00 93.25 100 PHE A C 1
ATOM 813 O O . PHE A 1 100 ? -1.051 -6.954 -6.635 1.00 93.25 100 PHE A O 1
ATOM 820 N N . THR A 1 101 ? -1.219 -7.966 -8.637 1.00 94.38 101 THR A N 1
ATOM 821 C CA . THR A 1 101 ? -2.578 -7.493 -8.931 1.00 94.38 101 THR A CA 1
ATOM 822 C C . THR A 1 101 ? -3.591 -8.066 -7.942 1.00 94.38 101 THR A C 1
ATOM 824 O O . THR A 1 101 ? -4.425 -7.328 -7.415 1.00 94.38 101 THR A O 1
ATOM 827 N N . ASP A 1 102 ? -3.505 -9.365 -7.654 1.00 97.44 102 ASP A N 1
ATOM 828 C CA . ASP A 1 102 ? -4.376 -10.036 -6.689 1.00 97.44 102 ASP A CA 1
ATOM 829 C C . ASP A 1 102 ? -4.194 -9.474 -5.271 1.00 97.44 102 ASP A C 1
ATOM 831 O O . ASP A 1 102 ? -5.185 -9.202 -4.589 1.00 97.44 102 ASP A O 1
ATOM 835 N N . ASP A 1 103 ? -2.951 -9.246 -4.838 1.00 97.25 103 ASP A N 1
ATOM 836 C CA . ASP A 1 103 ? -2.639 -8.685 -3.523 1.00 97.25 103 ASP A CA 1
ATOM 837 C C . ASP A 1 103 ? -3.161 -7.248 -3.390 1.00 97.25 103 ASP A C 1
ATOM 839 O O . ASP A 1 103 ? -3.770 -6.915 -2.372 1.00 97.25 103 ASP A O 1
ATOM 843 N N . ILE A 1 104 ? -3.008 -6.409 -4.424 1.00 95.94 104 IL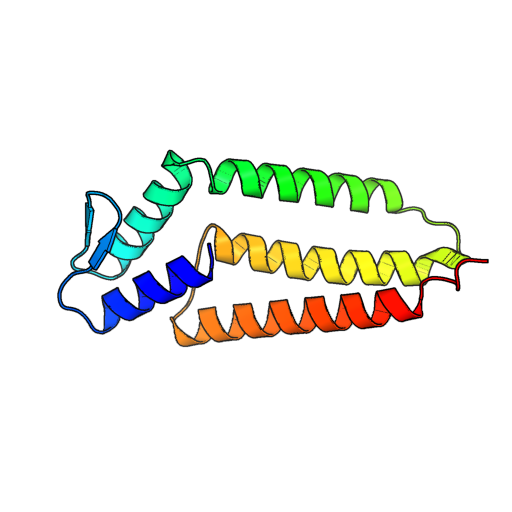E A N 1
ATOM 844 C CA . ILE A 1 104 ? -3.592 -5.058 -4.440 1.00 95.94 104 ILE A CA 1
ATOM 845 C C . ILE A 1 104 ? -5.112 -5.126 -4.319 1.00 95.94 104 ILE A C 1
ATOM 847 O O . ILE A 1 104 ? -5.678 -4.463 -3.451 1.00 95.94 104 ILE A O 1
ATOM 851 N N . ASN A 1 105 ? -5.775 -5.921 -5.164 1.00 96.56 105 ASN A N 1
ATOM 852 C CA . ASN A 1 105 ? -7.236 -6.016 -5.171 1.00 96.56 105 ASN A CA 1
ATOM 853 C C . ASN A 1 105 ? -7.764 -6.474 -3.813 1.00 96.56 105 ASN A C 1
ATOM 855 O O . ASN A 1 105 ? -8.676 -5.864 -3.260 1.00 96.56 105 ASN A O 1
ATOM 859 N N . LYS A 1 106 ? -7.135 -7.499 -3.234 1.00 97.81 106 LYS A N 1
ATOM 860 C CA . LYS A 1 106 ? -7.480 -8.000 -1.908 1.00 97.81 106 LYS A CA 1
ATOM 861 C C . LYS A 1 106 ? -7.343 -6.919 -0.836 1.00 97.81 106 LYS A C 1
ATOM 863 O O . LYS A 1 106 ? -8.251 -6.753 -0.028 1.00 97.81 106 LYS A O 1
ATOM 868 N N . LEU A 1 107 ? -6.224 -6.196 -0.806 1.00 97.50 107 LEU A N 1
ATOM 869 C CA . LEU A 1 107 ? -5.986 -5.155 0.197 1.00 97.50 107 LEU A CA 1
ATOM 870 C C . LEU A 1 107 ? -6.958 -3.979 0.040 1.00 97.50 107 LEU A C 1
ATOM 872 O O . LEU A 1 107 ? -7.426 -3.435 1.040 1.00 97.50 107 LEU A O 1
ATOM 876 N N . VAL A 1 108 ? -7.300 -3.613 -1.198 1.00 96.31 108 VAL A N 1
ATOM 877 C CA . VAL A 1 108 ? -8.318 -2.594 -1.488 1.00 96.31 108 VAL A CA 1
ATOM 878 C C . VAL A 1 108 ? -9.697 -3.048 -1.010 1.00 96.31 108 VAL A C 1
ATOM 880 O O . VAL A 1 108 ? -10.385 -2.270 -0.349 1.00 96.31 108 VAL A O 1
ATOM 883 N N . ASP A 1 109 ? -10.087 -4.295 -1.272 1.00 97.38 109 ASP A N 1
ATOM 884 C CA . ASP A 1 109 ? -11.353 -4.856 -0.791 1.00 97.38 109 ASP A CA 1
ATOM 885 C C . ASP A 1 109 ? -11.409 -4.887 0.746 1.00 97.38 109 ASP A C 1
ATOM 887 O O . ASP A 1 109 ? -12.399 -4.455 1.336 1.00 97.38 109 ASP A O 1
ATOM 891 N N . GLU A 1 110 ? -10.327 -5.301 1.415 1.00 97.25 110 GLU A N 1
ATOM 892 C CA . GLU A 1 110 ? -10.221 -5.274 2.881 1.00 97.25 110 GLU A CA 1
ATOM 893 C C . GLU A 1 110 ? -10.371 -3.852 3.446 1.00 97.25 110 GLU A C 1
ATOM 895 O O . GLU A 1 110 ? -11.086 -3.644 4.431 1.00 97.25 110 GLU A O 1
ATOM 900 N N . MET A 1 111 ? -9.749 -2.854 2.807 1.00 95.12 111 MET A N 1
ATOM 901 C CA . MET A 1 111 ? -9.903 -1.448 3.188 1.00 95.12 111 MET A CA 1
ATOM 902 C C . MET A 1 111 ? -11.336 -0.945 2.978 1.00 95.12 111 MET A C 1
ATOM 904 O O . MET A 1 111 ? -11.864 -0.233 3.834 1.00 95.12 111 MET A O 1
ATOM 908 N N . LEU A 1 112 ? -11.980 -1.304 1.863 1.00 95.25 112 LEU A N 1
ATOM 909 C CA . LEU A 1 112 ? -13.367 -0.932 1.579 1.00 95.25 112 LEU A CA 1
ATOM 910 C C . LEU A 1 112 ? -14.330 -1.560 2.587 1.00 95.25 112 LEU A C 1
ATOM 912 O O . LEU A 1 112 ? -15.214 -0.873 3.103 1.00 95.25 112 LEU A O 1
ATOM 916 N N . ASP A 1 113 ? -14.134 -2.832 2.921 1.00 96.06 113 ASP A N 1
ATOM 917 C CA . ASP A 1 113 ? -14.914 -3.533 3.936 1.00 96.06 113 ASP A CA 1
ATOM 918 C C . ASP A 1 113 ? -14.735 -2.902 5.320 1.00 96.06 113 ASP A C 1
ATOM 920 O O . ASP A 1 113 ? -15.725 -2.660 6.019 1.00 96.06 113 ASP A O 1
ATOM 924 N N . ALA A 1 114 ? -13.501 -2.573 5.712 1.00 95.06 114 ALA A N 1
ATOM 925 C CA . ALA A 1 114 ? -13.225 -1.866 6.960 1.00 95.06 114 ALA A CA 1
ATOM 926 C C . ALA A 1 114 ? -13.881 -0.475 6.984 1.00 95.06 114 ALA A C 1
ATOM 928 O O . ALA A 1 114 ? -14.533 -0.121 7.967 1.00 95.06 114 ALA A O 1
ATOM 929 N N . ASN A 1 115 ? -13.808 0.287 5.890 1.00 92.75 115 ASN A N 1
ATOM 930 C CA . ASN A 1 115 ? -14.464 1.590 5.781 1.00 92.75 115 ASN A CA 1
ATOM 931 C C . ASN A 1 115 ? -15.999 1.481 5.865 1.00 92.75 115 ASN A C 1
ATOM 933 O O . ASN A 1 115 ? -16.649 2.276 6.547 1.00 92.75 115 ASN A O 1
ATOM 937 N N . ASN A 1 116 ? -16.590 0.465 5.232 1.00 93.56 116 ASN A N 1
ATOM 938 C CA . ASN A 1 116 ? -18.023 0.194 5.329 1.00 93.56 116 ASN A CA 1
ATOM 939 C C . ASN A 1 116 ? -18.427 -0.126 6.775 1.00 93.56 116 ASN A C 1
ATOM 941 O O . ASN A 1 116 ? -19.388 0.454 7.281 1.00 93.56 116 ASN A O 1
ATOM 945 N N . LYS A 1 117 ? -17.670 -0.983 7.475 1.00 94.06 117 LYS A N 1
ATOM 946 C CA . LYS A 1 117 ? -17.890 -1.269 8.905 1.00 94.06 117 LYS A CA 1
ATOM 947 C C . LYS A 1 117 ? -17.774 -0.003 9.756 1.00 94.06 117 LYS A C 1
ATOM 949 O O . LYS A 1 117 ? -18.656 0.251 10.573 1.00 94.06 117 LYS A O 1
ATOM 954 N N . TYR A 1 118 ? -16.732 0.798 9.534 1.00 91.12 118 TYR A N 1
ATOM 955 C CA . TYR A 1 118 ? -16.489 2.046 10.257 1.00 91.12 118 TYR A CA 1
ATOM 956 C C . TYR A 1 118 ? -17.666 3.017 10.112 1.00 91.12 118 TYR A C 1
ATOM 958 O O . TYR A 1 118 ? -18.139 3.566 11.103 1.00 91.12 118 TYR A O 1
ATOM 966 N N . SER A 1 119 ? -18.213 3.161 8.899 1.00 89.12 119 SER A N 1
ATOM 967 C CA . SER A 1 119 ? -19.353 4.051 8.643 1.00 89.12 119 SER A CA 1
ATOM 968 C C . SER A 1 119 ? -20.616 3.689 9.437 1.00 89.12 119 SER A C 1
ATOM 970 O O . SER A 1 119 ? -21.388 4.574 9.786 1.00 89.12 119 SER A O 1
ATOM 972 N N . VAL A 1 120 ? -20.810 2.403 9.755 1.00 89.25 120 VAL A N 1
ATOM 973 C CA . VAL A 1 120 ? -21.950 1.899 10.545 1.00 89.25 120 VAL A CA 1
ATOM 974 C C . VAL A 1 120 ? -21.698 2.010 12.055 1.00 89.25 120 VAL A C 1
ATOM 976 O O . VAL A 1 120 ? -22.642 2.005 12.839 1.00 89.25 120 VAL A O 1
ATOM 979 N N . GLN A 1 121 ? -20.433 2.086 12.475 1.00 87.94 121 GLN A N 1
ATOM 980 C CA . GLN A 1 121 ? -20.038 2.211 13.883 1.00 87.94 121 GLN A CA 1
ATOM 981 C C . GLN A 1 121 ? -20.027 3.658 14.372 1.00 87.94 121 GLN A C 1
ATOM 983 O O . GLN A 1 121 ? -20.084 3.895 15.579 1.00 87.94 121 GLN A O 1
ATOM 988 N N . LEU A 1 122 ? -19.923 4.625 13.458 1.00 77.31 122 LEU A N 1
ATOM 989 C CA . LEU A 1 122 ? -20.035 6.030 13.812 1.00 77.31 122 LEU A CA 1
ATOM 990 C C . LEU A 1 122 ? -21.451 6.312 14.339 1.00 77.31 122 LEU A C 1
ATOM 992 O O . LEU A 1 122 ? -22.423 5.990 13.653 1.00 77.31 122 LEU A O 1
ATOM 996 N N . PRO A 1 123 ? -21.594 6.898 15.541 1.00 68.50 123 PRO A N 1
ATOM 997 C CA . PRO A 1 123 ? -22.900 7.319 16.023 1.00 68.50 123 PRO A CA 1
ATOM 998 C C . PRO A 1 123 ? -23.489 8.368 15.072 1.00 68.50 123 PRO A C 1
ATOM 1000 O O . PRO A 1 123 ? -22.755 9.207 14.541 1.00 68.50 123 PRO A O 1
ATOM 1003 N N . ASP A 1 124 ? -24.810 8.325 14.868 1.00 63.16 124 ASP A N 1
ATOM 1004 C CA . ASP A 1 124 ? -25.526 9.361 14.121 1.00 63.16 124 ASP A CA 1
ATOM 1005 C C . ASP A 1 124 ? -25.171 10.734 14.711 1.00 63.16 124 ASP A C 1
ATOM 1007 O O . ASP A 1 124 ? -25.259 10.945 15.923 1.00 63.16 124 ASP A O 1
ATOM 1011 N N . SER A 1 125 ? -24.740 11.669 13.864 1.00 57.81 125 SER A N 1
ATOM 1012 C CA . SER A 1 125 ? -24.496 13.045 14.291 1.00 57.81 125 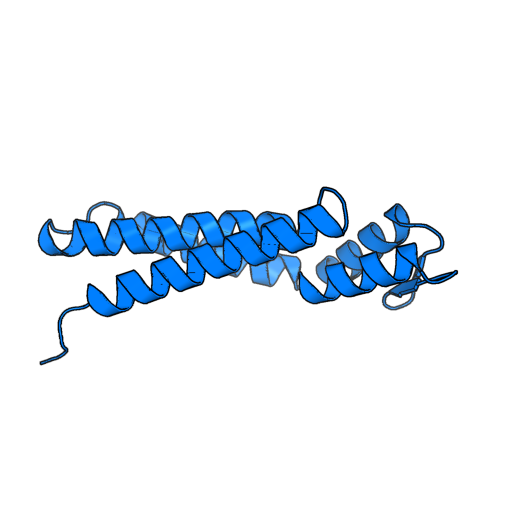SER A CA 1
ATOM 1013 C C . SER A 1 125 ? -25.826 13.686 14.707 1.00 57.81 125 SER A C 1
ATOM 1015 O O . SER A 1 125 ? -26.671 13.918 13.836 1.00 57.81 125 SER A O 1
ATOM 1017 N N . GLU A 1 126 ? -26.016 13.946 16.006 1.00 39.62 126 GLU A N 1
ATOM 1018 C CA . GLU A 1 126 ? -27.121 14.773 16.536 1.00 39.62 126 GLU A CA 1
ATOM 1019 C C . GLU A 1 126 ? -27.051 16.234 16.061 1.00 39.62 126 GLU A C 1
ATOM 1021 O O . GLU A 1 126 ? -25.933 16.799 15.977 1.00 39.62 126 GLU A O 1
#

Organism: NCBI:txid1508404

Secondary structure (DSSP, 8-state):
-HHHHHHHHHHHHHSS-EEETTEEESSHHHHHHHHHHHHHHTTHHHHHHHHHHHHHHHHHHTSS--GGGHHHHHHHHHHHHHHHHHHHHHHS--S-HHHHHHHHHHHHHHHHHHHHHHHHHSPP--

Radius of gyration: 18.19 Å; chains: 1; bounding box: 42×27×52 Å